Protein AF-A0A0S8E1Q6-F1 (afdb_monomer_lite)

Foldseek 3Di:
DDPPVPADPPDDPVVVVCVVVVVVVVLVVLLVVLDQDDDDDPVVVLLLVQLVCVLVVHHSDDPNDHDVVDDCPSSVVSSVLCNVQPPSSSSVSSVVVSVVLVVQLVVQLVVLVVVCVPDHPVSSVCSNVVSVVVSVVVD

Sequence (139 aa):
MTDDDTPNPLYPPQVRRWLPAVALALAILYGLAVNGHWAIRPDSGVYMTLGRSLAEGRSMEFCGRQAWGYPPLVPFLIAGCRWLAGSHAMWLINAVMSLFGVGTALAALGMANRLAAGENERVRVRLAVGTFLVVGASA

Radius of gyration: 20.68 Å; chains: 1; bounding box: 48×25×66 Å

Secondary structure (DSSP, 8-state):
-----PPPPSS-HHHHTTHHHHHHHHHHHHHHH--S-----HHHHHHHHHHHHHHTT--SEETTEE-TTS-SHHHHHHHHHHHHHGGGHHHHHHHHHHHHHHHHHHHHHHHHHHHGGGS-HHHHHHHHHHHHHHHHH--

pLDDT: mean 78.41, std 15.35, range [35.5, 96.94]

Structure (mmCIF, N/CA/C/O backbone):
data_AF-A0A0S8E1Q6-F1
#
_entry.id   AF-A0A0S8E1Q6-F1
#
loop_
_atom_site.group_PDB
_atom_site.id
_atom_site.type_symbol
_atom_site.label_atom_id
_atom_site.label_alt_id
_atom_site.label_comp_id
_atom_site.label_asym_id
_atom_site.label_entity_id
_atom_site.label_seq_id
_atom_site.pdbx_PDB_ins_code
_atom_site.Cartn_x
_atom_site.Cartn_y
_atom_site.Cartn_z
_atom_site.occupancy
_atom_site.B_iso_or_equiv
_atom_site.auth_seq_id
_atom_site.auth_comp_id
_atom_site.auth_asym_id
_atom_site.auth_atom_id
_atom_site.pdbx_PDB_model_num
ATOM 1 N N . MET A 1 1 ? -33.449 11.941 40.971 1.00 48.66 1 MET A N 1
ATOM 2 C CA . MET A 1 1 ? -33.448 11.628 39.531 1.00 48.66 1 MET A CA 1
ATOM 3 C C . MET A 1 1 ? -32.108 12.113 39.014 1.00 48.66 1 MET A C 1
ATOM 5 O O . MET A 1 1 ? -31.956 13.290 38.736 1.00 48.66 1 MET A O 1
ATOM 9 N N . THR A 1 2 ? -31.086 11.273 39.152 1.00 50.75 2 THR A N 1
ATOM 10 C CA . THR A 1 2 ? -29.704 11.591 38.782 1.00 50.75 2 THR A CA 1
ATOM 11 C C . THR A 1 2 ? -29.449 10.912 37.452 1.00 50.75 2 THR A C 1
ATOM 13 O O . THR A 1 2 ? -29.173 9.713 37.423 1.00 50.75 2 THR A O 1
ATOM 16 N N . ASP A 1 3 ? -29.639 11.676 36.380 1.00 49.38 3 ASP A N 1
ATOM 17 C CA . ASP A 1 3 ? -29.246 11.316 35.021 1.00 49.38 3 ASP A CA 1
ATOM 18 C C . ASP A 1 3 ? -27.717 11.264 34.964 1.00 49.38 3 ASP A C 1
ATOM 20 O O . ASP A 1 3 ? -27.043 12.231 34.613 1.00 49.38 3 ASP A O 1
ATOM 24 N N . ASP A 1 4 ? -27.161 10.127 35.372 1.00 55.25 4 ASP A N 1
ATOM 25 C CA . ASP A 1 4 ? -25.802 9.732 35.014 1.00 55.25 4 ASP A CA 1
ATOM 26 C C . ASP A 1 4 ? -25.858 9.092 33.622 1.00 55.25 4 ASP A C 1
ATOM 28 O O . ASP A 1 4 ? -25.649 7.898 33.431 1.00 55.25 4 ASP A O 1
ATOM 32 N N . ASP A 1 5 ? -26.231 9.914 32.642 1.00 57.50 5 ASP A N 1
ATOM 33 C CA . ASP A 1 5 ? -26.307 9.577 31.217 1.00 57.50 5 ASP A CA 1
ATOM 34 C C . ASP A 1 5 ? -24.910 9.668 30.575 1.00 57.50 5 ASP A C 1
ATOM 36 O O . ASP A 1 5 ? -24.732 10.039 29.411 1.00 57.50 5 ASP A O 1
ATOM 40 N N . THR A 1 6 ? -23.864 9.375 31.357 1.00 59.66 6 THR A N 1
ATOM 41 C CA . THR A 1 6 ? -22.524 9.249 30.807 1.00 59.66 6 THR A CA 1
ATOM 42 C C . THR A 1 6 ? -22.507 7.976 29.960 1.00 59.66 6 THR A C 1
ATOM 44 O O . THR A 1 6 ? -22.760 6.889 30.483 1.00 59.66 6 THR A O 1
ATOM 47 N N . PRO A 1 7 ? -22.271 8.072 28.635 1.00 56.31 7 PRO A N 1
ATOM 48 C CA . PRO A 1 7 ? -22.287 6.900 27.776 1.00 56.31 7 PRO A CA 1
ATOM 49 C C . PRO A 1 7 ? -21.274 5.905 28.329 1.00 56.31 7 PRO A C 1
ATOM 51 O O . PRO A 1 7 ? -20.077 6.207 28.419 1.00 56.31 7 PRO A O 1
ATOM 54 N N . ASN A 1 8 ? -21.781 4.742 28.739 1.00 58.34 8 ASN A N 1
ATOM 55 C CA . ASN A 1 8 ? -20.961 3.672 29.272 1.00 58.34 8 ASN A CA 1
ATOM 56 C C . ASN A 1 8 ? -19.860 3.397 28.230 1.00 58.34 8 ASN A C 1
ATOM 58 O O . ASN A 1 8 ? -20.113 3.425 27.023 1.00 58.34 8 ASN A O 1
ATOM 62 N N . PRO A 1 9 ? -18.585 3.281 28.611 1.00 58.69 9 PRO A N 1
ATOM 63 C CA . PRO A 1 9 ? -17.568 2.956 27.630 1.00 58.69 9 PRO A CA 1
ATOM 64 C C . PRO A 1 9 ? -17.791 1.531 27.095 1.00 58.69 9 PRO A C 1
ATOM 66 O O . PRO A 1 9 ? -17.743 0.570 27.858 1.00 58.69 9 PRO A O 1
ATOM 69 N N . LEU A 1 10 ? -17.907 1.407 25.764 1.00 57.59 10 LEU A N 1
ATOM 70 C CA . LEU A 1 10 ? -18.062 0.159 24.975 1.00 57.59 10 LEU A CA 1
ATOM 71 C C . LEU A 1 10 ? -17.157 -1.000 25.368 1.00 57.59 10 LEU A C 1
ATOM 73 O O . LEU A 1 10 ? -17.438 -2.160 25.071 1.00 57.59 10 LEU A O 1
ATOM 77 N N . TYR A 1 11 ? -16.034 -0.668 25.984 1.00 59.03 11 TYR A N 1
ATOM 78 C CA . TYR A 1 11 ? -15.081 -1.619 26.491 1.00 59.03 11 TYR A CA 1
ATOM 79 C C . TYR A 1 11 ? -14.843 -1.323 27.965 1.00 59.03 11 TYR A C 1
ATOM 81 O O . TYR A 1 11 ?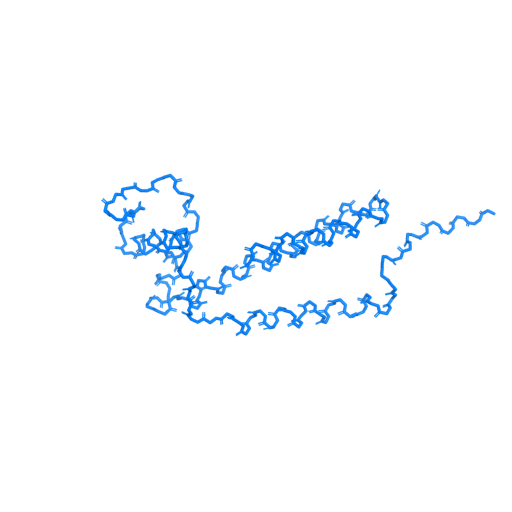 -14.617 -0.156 28.316 1.00 59.03 11 TYR A O 1
ATOM 89 N N . PRO A 1 12 ? -14.771 -2.367 28.812 1.00 70.69 12 PRO A N 1
ATOM 90 C CA . PRO A 1 12 ? -14.265 -2.213 30.161 1.00 70.69 12 PRO A CA 1
ATOM 91 C C . PRO A 1 12 ? -12.936 -1.445 30.112 1.00 70.69 12 PRO A C 1
ATOM 93 O O . PRO A 1 12 ? -12.136 -1.670 29.191 1.00 70.69 12 PRO A O 1
ATOM 96 N N . PRO A 1 13 ? -12.634 -0.572 31.087 1.00 69.44 13 PRO A N 1
ATOM 97 C CA . PRO A 1 13 ? -11.399 0.223 31.095 1.00 69.44 13 PRO A CA 1
ATOM 98 C C . PRO A 1 13 ? -10.137 -0.645 30.939 1.00 69.44 13 PRO A C 1
ATOM 100 O O . PRO A 1 13 ? -9.135 -0.222 30.360 1.00 69.44 13 PRO A O 1
ATOM 103 N N . GLN A 1 14 ? -10.226 -1.903 31.378 1.00 74.94 14 GLN A N 1
ATOM 104 C CA . GLN A 1 14 ? -9.206 -2.937 31.243 1.00 74.94 14 GLN A CA 1
ATOM 105 C C . GLN A 1 14 ? -8.901 -3.337 29.793 1.00 74.94 14 GLN A C 1
ATOM 107 O O . GLN A 1 14 ? -7.759 -3.677 29.515 1.00 74.94 14 GLN A O 1
ATOM 112 N N . VAL A 1 15 ? -9.875 -3.304 28.880 1.00 71.50 15 VAL A N 1
ATOM 113 C CA . VAL A 1 15 ? -9.697 -3.633 27.453 1.00 71.50 15 VAL A CA 1
ATOM 114 C C . VAL A 1 15 ? -9.249 -2.394 26.677 1.00 71.50 15 VAL A C 1
ATOM 116 O O . VAL A 1 15 ? -8.361 -2.474 25.828 1.00 71.50 15 VAL A O 1
ATOM 119 N N . ARG A 1 16 ? -9.779 -1.214 27.031 1.00 70.44 16 ARG A N 1
ATOM 120 C CA . ARG A 1 16 ? -9.433 0.063 26.385 1.00 70.44 16 ARG A CA 1
ATOM 121 C C . ARG A 1 16 ? -7.940 0.392 26.465 1.00 70.44 16 ARG A C 1
ATOM 123 O O . ARG A 1 16 ? -7.386 0.916 25.504 1.00 70.44 16 ARG A O 1
ATOM 130 N N . ARG A 1 17 ? -7.276 0.051 27.577 1.00 78.75 17 ARG A N 1
ATOM 131 C CA . ARG A 1 17 ? -5.820 0.248 27.728 1.00 78.75 17 ARG A CA 1
ATOM 132 C C . ARG A 1 17 ? -4.980 -0.620 26.783 1.00 78.75 17 ARG A C 1
ATOM 134 O O . ARG A 1 17 ? -3.867 -0.233 26.453 1.00 78.75 17 ARG A O 1
ATOM 141 N N . TRP A 1 18 ? -5.496 -1.775 26.353 1.00 78.25 18 TRP A N 1
ATOM 142 C CA . TRP A 1 18 ? -4.750 -2.729 25.525 1.00 78.25 18 TRP A CA 1
ATOM 143 C C . TRP A 1 18 ? -4.958 -2.524 24.028 1.00 78.25 18 TRP A C 1
ATOM 145 O O . TRP A 1 18 ? -4.096 -2.910 23.248 1.00 78.25 18 TRP A O 1
ATOM 155 N N . LEU A 1 19 ? -6.054 -1.881 23.619 1.00 75.75 19 LEU A N 1
ATOM 156 C CA . LEU A 1 19 ? -6.347 -1.558 22.218 1.00 75.75 19 LEU A CA 1
ATOM 157 C C . LEU A 1 19 ? -5.159 -0.962 21.434 1.00 75.75 19 LEU A C 1
ATOM 159 O O . LEU A 1 19 ? -4.846 -1.510 20.377 1.00 75.75 19 LEU A O 1
ATOM 163 N N . PRO A 1 20 ? -4.451 0.084 21.912 1.00 75.94 20 PRO A N 1
ATOM 164 C CA . PRO A 1 20 ? -3.301 0.617 21.179 1.00 75.94 20 PRO A CA 1
ATOM 165 C C . PRO A 1 20 ? -2.142 -0.384 21.096 1.00 75.94 20 PRO A C 1
ATOM 167 O O . PRO A 1 20 ? -1.483 -0.461 20.065 1.00 75.94 20 PRO A O 1
ATOM 170 N N . ALA A 1 21 ? -1.917 -1.186 22.141 1.00 76.25 21 ALA A N 1
ATOM 171 C CA . ALA A 1 21 ? -0.865 -2.199 22.151 1.00 76.25 21 ALA A CA 1
ATOM 172 C C . ALA A 1 21 ? -1.165 -3.346 21.173 1.00 76.25 21 ALA A C 1
ATOM 174 O O . ALA A 1 21 ? -0.280 -3.766 20.435 1.00 76.25 21 ALA A O 1
ATOM 175 N N . VAL A 1 22 ? -2.417 -3.813 21.117 1.00 79.56 22 VAL A N 1
ATOM 176 C CA . VAL A 1 22 ? -2.862 -4.834 20.155 1.00 79.56 22 VAL A CA 1
ATOM 177 C C . VAL A 1 22 ? -2.778 -4.297 18.728 1.00 79.56 22 VAL A C 1
ATOM 179 O O . VAL A 1 22 ? -2.251 -4.979 17.854 1.00 79.56 22 VAL A O 1
ATOM 182 N N . ALA A 1 23 ? -3.233 -3.065 18.486 1.00 76.19 23 ALA A N 1
ATOM 183 C CA . ALA A 1 23 ? -3.132 -2.433 17.173 1.00 76.19 23 ALA A CA 1
ATOM 184 C C . ALA A 1 23 ? -1.669 -2.276 16.725 1.00 76.19 23 ALA A C 1
ATOM 186 O O . ALA A 1 23 ? -1.341 -2.592 15.584 1.00 76.19 23 ALA A O 1
ATOM 187 N N . LEU A 1 24 ? -0.781 -1.851 17.630 1.00 77.38 24 LEU A N 1
ATOM 188 C CA . LEU A 1 24 ? 0.651 -1.749 17.360 1.00 77.38 24 LEU A CA 1
ATOM 189 C C . LEU A 1 24 ? 1.273 -3.123 17.074 1.00 77.38 24 LEU A C 1
ATOM 191 O O . LEU A 1 24 ? 2.029 -3.255 16.117 1.00 77.38 24 LEU A O 1
ATOM 195 N N . ALA A 1 25 ? 0.930 -4.151 17.854 1.00 79.00 25 ALA A N 1
ATOM 196 C CA . ALA A 1 25 ? 1.410 -5.512 17.628 1.00 79.00 25 ALA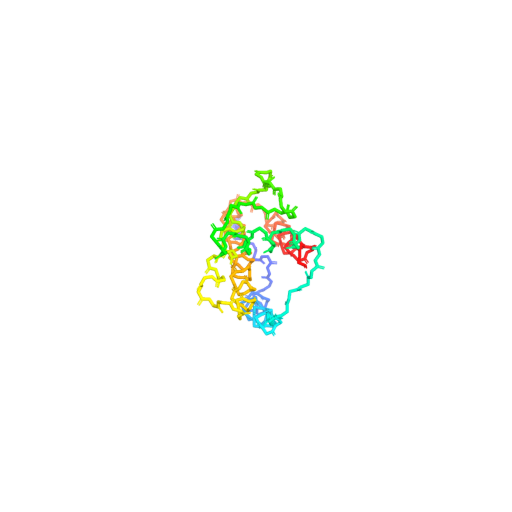 A CA 1
ATOM 197 C C . ALA A 1 25 ? 0.967 -6.051 16.259 1.00 79.00 25 ALA A C 1
ATOM 199 O O . ALA A 1 25 ? 1.787 -6.601 15.528 1.00 79.00 25 ALA A O 1
ATOM 200 N N . LEU A 1 26 ? -0.296 -5.840 15.876 1.00 80.19 26 LEU A N 1
ATOM 201 C CA . LEU A 1 26 ? -0.804 -6.212 14.553 1.00 80.19 26 LEU A CA 1
ATOM 202 C C . LEU A 1 26 ? -0.107 -5.434 13.433 1.00 80.19 26 LEU A C 1
ATOM 204 O O . LEU A 1 26 ? 0.254 -6.032 12.425 1.00 80.19 26 LEU A O 1
ATOM 208 N N . ALA A 1 27 ? 0.137 -4.133 13.613 1.00 75.50 27 ALA A N 1
ATOM 209 C CA . ALA A 1 27 ? 0.863 -3.321 12.638 1.00 75.50 27 ALA A CA 1
ATOM 210 C C . ALA A 1 27 ? 2.312 -3.801 12.452 1.00 75.50 27 ALA A C 1
ATOM 212 O O . ALA A 1 27 ? 2.787 -3.881 11.321 1.00 75.50 27 ALA A O 1
ATOM 213 N N . ILE A 1 28 ? 2.998 -4.171 13.539 1.00 77.00 28 ILE A N 1
ATOM 214 C CA . ILE A 1 28 ? 4.352 -4.740 13.489 1.00 77.00 28 ILE A CA 1
ATOM 215 C C . ILE A 1 28 ? 4.336 -6.104 12.797 1.00 77.00 28 ILE A C 1
ATOM 217 O O . ILE A 1 28 ? 5.127 -6.324 11.886 1.00 77.00 28 ILE A O 1
ATOM 221 N N . LEU A 1 29 ? 3.432 -7.009 13.188 1.00 80.81 29 LEU A N 1
ATOM 222 C CA . LEU A 1 29 ? 3.306 -8.330 12.562 1.00 80.81 29 LEU A CA 1
ATOM 223 C C . LEU A 1 29 ? 3.010 -8.215 11.064 1.00 80.81 29 LEU A C 1
ATOM 225 O O . LEU A 1 29 ? 3.621 -8.916 10.261 1.00 80.81 29 LEU A O 1
ATOM 229 N N . TYR A 1 30 ? 2.125 -7.296 10.683 1.00 78.44 30 TYR A N 1
ATOM 230 C CA . TYR A 1 30 ? 1.816 -7.013 9.288 1.00 78.44 30 TYR A CA 1
ATOM 231 C C . TYR A 1 30 ? 3.027 -6.432 8.544 1.00 78.44 30 TYR A C 1
ATOM 233 O O . TYR A 1 30 ? 3.356 -6.892 7.455 1.00 78.44 30 TYR A O 1
ATOM 241 N N . GLY A 1 31 ? 3.756 -5.491 9.152 1.00 76.50 31 GLY A N 1
ATOM 242 C CA . GLY A 1 31 ? 4.995 -4.943 8.592 1.00 76.50 31 GLY A CA 1
ATOM 243 C C . GLY A 1 31 ? 6.099 -5.990 8.411 1.00 76.50 31 GLY A C 1
ATOM 244 O O . GLY A 1 31 ? 6.809 -5.953 7.414 1.00 76.50 31 GLY A O 1
ATOM 245 N N . LEU A 1 32 ? 6.211 -6.961 9.321 1.00 78.44 32 LEU A N 1
ATOM 246 C CA . LEU A 1 32 ? 7.132 -8.097 9.186 1.00 78.44 32 LEU A CA 1
ATOM 247 C C . LEU A 1 32 ? 6.696 -9.084 8.093 1.00 78.44 32 LEU A C 1
ATOM 249 O O . LEU A 1 32 ? 7.540 -9.757 7.505 1.00 78.44 32 LEU A O 1
ATOM 253 N N . ALA A 1 33 ? 5.395 -9.174 7.811 1.00 77.56 33 ALA A N 1
ATOM 254 C CA . ALA A 1 33 ? 4.867 -9.988 6.721 1.00 77.56 33 ALA A CA 1
ATOM 255 C C . ALA A 1 33 ? 5.097 -9.350 5.338 1.00 77.56 33 ALA A C 1
ATOM 257 O O . ALA A 1 33 ? 5.110 -10.070 4.334 1.00 77.56 33 ALA A O 1
ATOM 258 N N . VAL A 1 34 ? 5.321 -8.029 5.272 1.00 75.62 34 VAL A N 1
ATOM 259 C CA . VAL A 1 34 ? 5.706 -7.330 4.040 1.00 75.62 34 VAL A CA 1
ATOM 260 C C . VAL A 1 34 ? 7.078 -7.822 3.592 1.00 75.62 34 VAL A C 1
ATOM 262 O O . VAL A 1 34 ? 8.112 -7.490 4.163 1.00 75.62 34 VAL A O 1
ATOM 265 N N . ASN A 1 35 ? 7.083 -8.617 2.530 1.00 79.00 35 ASN A N 1
ATOM 266 C CA . ASN A 1 35 ? 8.295 -9.167 1.940 1.00 79.00 35 ASN A CA 1
ATOM 267 C C . ASN A 1 35 ? 8.448 -8.714 0.479 1.00 79.00 35 ASN A C 1
ATOM 269 O O . ASN A 1 35 ? 7.626 -7.971 -0.052 1.00 79.00 35 ASN A O 1
ATOM 273 N N . GLY A 1 36 ? 9.536 -9.117 -0.176 1.00 76.31 36 GLY A N 1
ATOM 274 C CA . GLY A 1 36 ? 9.811 -8.760 -1.572 1.00 76.31 36 GLY A CA 1
ATOM 275 C C . GLY A 1 36 ? 8.982 -9.532 -2.603 1.00 76.31 36 GLY A C 1
ATOM 276 O O . GLY A 1 36 ? 9.202 -9.353 -3.800 1.00 76.31 36 GLY A O 1
ATOM 277 N N . HIS A 1 37 ? 8.071 -10.407 -2.175 1.00 79.31 37 HIS A N 1
ATOM 278 C CA . HIS A 1 37 ? 7.245 -11.211 -3.063 1.00 79.31 37 HIS A CA 1
ATOM 279 C C . HIS A 1 37 ? 5.842 -10.619 -3.171 1.00 79.31 37 HIS A C 1
ATOM 281 O O . HIS A 1 37 ? 5.250 -10.144 -2.203 1.00 79.31 37 HIS A O 1
ATOM 287 N N . TRP A 1 38 ? 5.303 -10.664 -4.384 1.00 77.75 38 TRP A N 1
ATOM 288 C CA . TRP A 1 38 ? 3.932 -10.278 -4.667 1.00 77.75 38 TRP A CA 1
ATOM 289 C C . TRP A 1 38 ? 3.165 -11.512 -5.127 1.00 77.75 38 TRP A C 1
ATOM 291 O O . TRP A 1 38 ? 3.574 -12.177 -6.081 1.00 77.75 38 TRP A O 1
ATOM 301 N N . ALA A 1 39 ? 2.050 -11.823 -4.467 1.00 80.38 39 ALA A N 1
ATOM 302 C CA . ALA A 1 39 ? 1.179 -12.906 -4.899 1.00 80.38 39 ALA A CA 1
ATOM 303 C C . ALA A 1 39 ? 0.489 -12.508 -6.212 1.00 80.38 39 ALA A C 1
ATOM 305 O O . ALA A 1 39 ? -0.390 -11.638 -6.246 1.00 80.38 39 ALA A O 1
ATOM 306 N N . ILE A 1 40 ? 0.909 -13.127 -7.316 1.00 77.88 40 ILE A N 1
ATOM 307 C CA . ILE A 1 40 ? 0.324 -12.868 -8.630 1.00 77.88 40 ILE A CA 1
ATOM 308 C C . ILE A 1 40 ? -1.067 -13.502 -8.662 1.00 77.88 40 ILE A C 1
ATOM 310 O O . ILE A 1 40 ? -1.221 -14.720 -8.694 1.00 77.88 40 ILE A O 1
ATOM 314 N N . ARG A 1 41 ? -2.085 -12.646 -8.650 1.00 87.00 41 ARG A N 1
ATOM 315 C CA . ARG A 1 41 ? -3.481 -12.970 -8.943 1.00 87.00 41 ARG A CA 1
ATOM 316 C C . ARG A 1 41 ? -3.835 -12.355 -10.300 1.00 87.00 41 ARG A C 1
ATOM 318 O O . ARG A 1 41 ? -3.153 -11.412 -10.702 1.00 87.00 41 ARG A O 1
ATOM 325 N N . PRO A 1 42 ? -4.873 -12.841 -11.004 1.00 86.56 42 PRO A N 1
ATOM 326 C CA . PRO A 1 42 ? -5.245 -12.314 -12.319 1.00 86.56 42 PRO A CA 1
ATOM 327 C C . PRO A 1 42 ? -5.347 -10.782 -12.337 1.00 86.56 42 PRO A C 1
ATOM 329 O O . PRO A 1 42 ? -4.686 -10.133 -13.145 1.00 86.56 42 PRO A O 1
ATOM 332 N N . ASP A 1 43 ? -6.050 -10.202 -11.363 1.00 85.88 43 ASP A N 1
ATOM 333 C CA . ASP A 1 43 ? -6.231 -8.749 -11.277 1.00 85.88 43 ASP A CA 1
ATOM 334 C C . ASP A 1 43 ? -4.932 -8.016 -10.932 1.00 85.88 43 ASP A C 1
ATOM 336 O O . ASP A 1 43 ? -4.588 -7.006 -11.546 1.00 85.88 43 ASP A O 1
ATOM 340 N N . SER A 1 44 ? -4.162 -8.538 -9.973 1.00 88.81 44 SER A N 1
ATOM 341 C CA . SER A 1 44 ? -2.919 -7.890 -9.551 1.00 88.81 44 SER A CA 1
ATOM 342 C C . SER A 1 44 ? -1.840 -7.953 -10.637 1.00 88.81 44 SER A C 1
ATOM 344 O O . SER A 1 44 ? -1.072 -7.004 -10.799 1.00 88.81 44 SER A O 1
ATOM 346 N N . GLY A 1 45 ? -1.836 -9.016 -11.445 1.00 90.88 45 GLY A N 1
ATOM 347 C CA . GLY A 1 45 ? -0.979 -9.160 -12.617 1.00 90.88 45 GLY A CA 1
ATOM 348 C C . GLY A 1 45 ? -1.243 -8.089 -13.677 1.00 90.88 45 GLY A C 1
ATOM 349 O O . GLY A 1 45 ? -0.288 -7.561 -14.255 1.00 90.88 45 GLY A O 1
ATOM 350 N N . VAL A 1 46 ? -2.508 -7.706 -13.884 1.00 93.94 46 VAL A N 1
ATOM 351 C CA . VAL A 1 46 ? -2.867 -6.615 -14.803 1.00 93.94 46 VAL A CA 1
ATOM 352 C C . VAL A 1 46 ? -2.276 -5.294 -14.321 1.00 93.94 46 VAL A C 1
ATOM 354 O O . VAL A 1 46 ? -1.492 -4.680 -15.044 1.00 93.94 46 VAL A O 1
ATOM 357 N N . TYR A 1 47 ? -2.563 -4.886 -13.082 1.00 94.00 47 TYR A N 1
ATOM 358 C CA . TYR A 1 47 ? -2.059 -3.621 -12.534 1.00 94.00 47 TYR A CA 1
ATOM 359 C C . TYR A 1 47 ? -0.528 -3.553 -12.493 1.00 94.00 47 TYR A C 1
ATOM 361 O O . TYR A 1 47 ? 0.053 -2.520 -12.831 1.00 94.00 47 TYR A O 1
ATOM 369 N N . MET A 1 48 ? 0.134 -4.660 -12.149 1.00 93.12 48 MET A N 1
ATOM 370 C CA . MET A 1 48 ? 1.595 -4.753 -12.173 1.00 93.12 48 MET A CA 1
ATOM 371 C C . MET A 1 48 ? 2.169 -4.583 -13.577 1.00 93.12 48 MET A C 1
ATOM 373 O O . MET A 1 48 ? 3.173 -3.893 -13.757 1.00 93.12 48 MET A O 1
ATOM 377 N N . THR A 1 49 ? 1.525 -5.178 -14.579 1.00 94.31 49 THR A N 1
ATOM 378 C CA . THR A 1 49 ? 1.953 -5.063 -15.977 1.00 94.31 49 THR A CA 1
ATOM 379 C C . THR A 1 49 ? 1.741 -3.646 -16.502 1.00 94.31 49 THR A C 1
ATOM 381 O O . THR A 1 49 ? 2.645 -3.096 -17.127 1.00 94.31 49 THR A O 1
ATOM 384 N N . LEU A 1 50 ? 0.606 -3.016 -16.182 1.00 95.88 50 LEU A N 1
ATOM 385 C CA . LEU A 1 50 ? 0.329 -1.625 -16.552 1.00 95.88 50 LEU A CA 1
ATOM 386 C C . LEU A 1 50 ? 1.332 -0.659 -15.919 1.00 95.88 50 LEU A C 1
ATOM 388 O O . LEU A 1 50 ? 1.920 0.164 -16.617 1.00 95.88 50 LEU A O 1
ATOM 392 N N . GLY A 1 51 ? 1.585 -0.792 -14.615 1.00 95.19 51 GLY A N 1
ATOM 393 C CA . GLY A 1 51 ? 2.574 0.034 -13.925 1.00 95.19 51 GLY A CA 1
ATOM 394 C C . GLY A 1 51 ? 3.995 -0.187 -14.442 1.00 95.19 51 GLY A C 1
ATOM 395 O O . GLY A 1 51 ? 4.767 0.760 -14.571 1.00 95.19 51 GLY A O 1
ATOM 396 N N . ARG A 1 52 ? 4.343 -1.424 -14.819 1.00 94.50 52 ARG A N 1
ATOM 397 C CA . ARG A 1 52 ? 5.606 -1.721 -15.505 1.00 94.50 52 ARG A CA 1
ATOM 398 C C . ARG A 1 52 ? 5.683 -1.053 -16.878 1.00 94.50 52 ARG A C 1
ATOM 400 O O . ARG A 1 52 ? 6.722 -0.488 -17.193 1.00 94.50 52 ARG A O 1
ATOM 407 N N . SER A 1 53 ? 4.614 -1.105 -17.673 1.00 95.38 53 SER A N 1
ATOM 408 C CA . SER A 1 53 ? 4.561 -0.455 -18.988 1.00 95.38 53 SER A CA 1
ATOM 409 C C . SER A 1 53 ? 4.805 1.050 -18.873 1.00 95.38 53 SER A C 1
ATOM 411 O O . SER A 1 53 ? 5.673 1.586 -19.558 1.00 95.38 53 SER A O 1
ATOM 413 N N . LEU A 1 54 ? 4.126 1.697 -17.922 1.00 96.06 54 LEU A N 1
ATOM 414 C CA . LEU A 1 54 ? 4.316 3.114 -17.609 1.00 96.06 54 LEU A CA 1
ATOM 415 C C . LEU A 1 54 ? 5.749 3.426 -17.147 1.00 96.06 54 LEU A C 1
ATOM 417 O O . LEU A 1 54 ? 6.338 4.403 -17.600 1.00 96.06 54 LEU A O 1
ATOM 421 N N . ALA A 1 55 ? 6.339 2.590 -16.286 1.00 95.88 55 ALA A N 1
ATOM 422 C CA . ALA A 1 55 ? 7.723 2.765 -15.830 1.00 95.88 55 ALA A CA 1
ATOM 423 C C . ALA A 1 55 ? 8.755 2.643 -16.965 1.00 95.88 55 ALA A C 1
ATOM 425 O O . ALA A 1 55 ? 9.817 3.253 -16.900 1.00 95.88 55 ALA A O 1
ATOM 426 N N . GLU A 1 56 ? 8.450 1.854 -17.997 1.00 94.56 56 GLU A N 1
ATOM 427 C CA . GLU A 1 56 ? 9.283 1.680 -19.192 1.00 94.56 56 GLU A CA 1
ATOM 428 C C . GLU A 1 56 ? 9.061 2.797 -20.234 1.00 94.56 56 GLU A C 1
ATOM 430 O O . GLU A 1 56 ? 9.592 2.722 -21.340 1.00 94.56 56 GLU A O 1
ATOM 435 N N . GLY A 1 57 ? 8.285 3.837 -19.900 1.00 94.56 57 GLY A N 1
ATOM 436 C CA . GLY A 1 57 ? 8.004 4.976 -20.779 1.00 94.56 57 GLY A CA 1
ATOM 437 C C . GLY A 1 57 ? 6.960 4.693 -21.861 1.00 94.56 57 GLY A C 1
ATOM 438 O O . GLY A 1 57 ? 6.760 5.519 -22.750 1.00 94.56 57 GLY A O 1
ATOM 439 N N . ARG A 1 58 ? 6.287 3.538 -21.803 1.00 94.62 58 ARG A N 1
ATOM 440 C CA . ARG A 1 58 ? 5.139 3.230 -22.662 1.00 94.62 58 ARG A CA 1
ATOM 441 C C . ARG A 1 58 ? 3.850 3.762 -22.041 1.00 94.62 58 ARG A C 1
ATOM 443 O O . ARG A 1 58 ? 3.813 4.216 -20.900 1.00 94.62 58 ARG A O 1
ATOM 450 N N . SER A 1 59 ? 2.766 3.689 -22.801 1.00 93.50 59 SER A N 1
ATOM 451 C CA . SER A 1 59 ? 1.431 4.021 -22.304 1.00 93.50 59 SER A CA 1
ATOM 452 C C . SER A 1 59 ? 0.849 2.889 -21.431 1.00 93.50 59 SER A C 1
ATOM 454 O O . SER A 1 59 ? 1.537 1.899 -21.144 1.00 93.50 59 SER A O 1
ATOM 456 N N . MET A 1 60 ? -0.405 3.027 -20.974 1.00 93.62 60 MET A N 1
ATOM 457 C CA . MET A 1 60 ? -1.117 1.981 -20.221 1.00 93.62 60 MET A CA 1
ATOM 458 C C . MET A 1 60 ? -1.439 0.784 -21.126 1.00 93.62 60 MET A C 1
ATOM 460 O O . MET A 1 60 ? -2.572 0.596 -21.563 1.00 93.62 60 MET A O 1
ATOM 464 N N . GLU A 1 61 ? -0.422 -0.024 -21.411 1.00 94.81 61 GLU A N 1
ATOM 465 C CA . GLU A 1 61 ? -0.499 -1.182 -22.293 1.00 94.81 61 GLU A CA 1
ATOM 466 C C . GLU A 1 61 ? -0.457 -2.492 -21.510 1.00 94.81 61 GLU A C 1
ATOM 468 O O . GLU A 1 61 ? 0.413 -2.723 -20.667 1.00 94.81 61 GLU A O 1
ATOM 473 N N . PHE A 1 62 ? -1.382 -3.385 -21.848 1.00 93.56 62 PHE A N 1
ATOM 474 C CA . PHE A 1 62 ? -1.430 -4.758 -21.373 1.00 93.56 62 PHE A CA 1
ATOM 475 C C . PHE A 1 62 ? -1.431 -5.695 -22.581 1.00 93.56 62 PHE A C 1
ATOM 477 O O . PHE A 1 62 ? -2.275 -5.569 -23.468 1.00 93.56 62 PHE A O 1
ATOM 484 N N . CYS A 1 63 ? -0.459 -6.611 -22.652 1.00 91.19 63 CYS A N 1
ATOM 485 C CA . CYS A 1 63 ? -0.299 -7.543 -23.778 1.00 91.19 63 CYS A CA 1
ATOM 486 C C . CYS A 1 63 ? -0.301 -6.854 -25.164 1.00 91.19 63 CYS A C 1
ATOM 488 O O . CYS A 1 63 ? -0.916 -7.344 -26.109 1.00 91.19 63 CYS A O 1
ATOM 490 N N . GLY A 1 64 ? 0.359 -5.695 -25.279 1.00 90.81 64 GLY A N 1
ATOM 491 C CA . GLY A 1 64 ? 0.463 -4.934 -26.532 1.00 90.81 64 GLY A CA 1
ATOM 492 C C . GLY A 1 64 ? -0.812 -4.189 -26.945 1.00 90.81 64 GLY A C 1
ATOM 493 O O . GLY A 1 64 ? -0.877 -3.661 -28.052 1.00 90.81 64 GLY A O 1
ATOM 494 N N . ARG A 1 65 ? -1.835 -4.142 -26.084 1.00 93.25 65 ARG A N 1
ATOM 495 C CA . ARG A 1 65 ? -3.067 -3.379 -26.309 1.00 93.25 65 ARG A CA 1
ATOM 496 C C . ARG A 1 65 ? -3.231 -2.290 -25.263 1.00 93.25 65 ARG A C 1
ATOM 498 O O . ARG A 1 65 ? -2.889 -2.479 -24.100 1.00 93.25 65 ARG A O 1
ATOM 505 N N . GLN A 1 66 ? -3.815 -1.174 -25.682 1.00 94.25 66 GLN A N 1
ATOM 506 C CA . GLN A 1 66 ? -4.209 -0.087 -24.793 1.00 94.25 66 GLN A CA 1
ATOM 507 C C . GLN A 1 66 ? -5.272 -0.555 -23.792 1.00 94.25 66 GLN A C 1
ATOM 509 O O . GLN A 1 66 ? -6.271 -1.162 -24.178 1.00 94.25 66 GLN A O 1
ATOM 514 N N . ALA A 1 67 ? -5.072 -0.237 -22.519 1.00 92.12 67 ALA A N 1
ATOM 515 C CA . ALA A 1 67 ? -5.884 -0.702 -21.403 1.00 92.12 67 ALA A CA 1
ATOM 516 C C . ALA A 1 67 ? -6.473 0.477 -20.605 1.00 92.12 67 ALA A C 1
ATOM 518 O O . ALA A 1 67 ? -6.417 0.517 -19.378 1.00 92.12 67 ALA A O 1
ATOM 519 N N . TRP A 1 68 ? -7.075 1.442 -21.305 1.00 89.00 68 TRP A N 1
ATOM 520 C CA . TRP A 1 68 ? -7.684 2.643 -20.706 1.00 89.00 68 TRP A CA 1
ATOM 521 C C . TRP A 1 68 ? -8.893 2.368 -19.799 1.00 89.00 68 TRP A C 1
ATOM 523 O O . TRP A 1 68 ? -9.340 3.266 -19.094 1.00 89.00 68 TRP A O 1
ATOM 533 N N . GLY A 1 69 ? -9.428 1.142 -19.803 1.00 91.38 69 GLY A N 1
ATOM 534 C CA . GLY A 1 69 ? -10.537 0.740 -18.933 1.00 91.38 69 GLY A CA 1
ATOM 535 C C . GLY A 1 69 ? -10.155 0.561 -17.459 1.00 91.38 69 GLY A C 1
ATOM 536 O O . GLY A 1 69 ? -11.042 0.396 -16.626 1.00 91.38 69 GLY A O 1
ATOM 537 N N . TYR A 1 70 ? -8.861 0.590 -17.125 1.00 91.62 70 TYR A N 1
ATOM 538 C CA . TYR A 1 70 ? -8.387 0.440 -15.751 1.00 91.62 70 TYR A CA 1
ATOM 539 C C . TYR A 1 70 ? -8.132 1.802 -15.092 1.00 91.62 70 TYR A C 1
ATOM 541 O O . TYR A 1 70 ? -7.554 2.692 -15.722 1.00 91.62 70 TYR A O 1
ATOM 549 N N . PRO A 1 71 ? -8.499 1.974 -13.808 1.00 92.81 71 PRO A N 1
ATOM 550 C CA . PRO A 1 71 ? -8.167 3.175 -13.055 1.00 92.81 71 PRO A CA 1
ATOM 551 C C . PRO A 1 71 ? -6.649 3.425 -13.037 1.00 92.81 71 PRO A C 1
ATOM 553 O O . PRO A 1 71 ? -5.885 2.527 -12.672 1.00 92.81 71 PRO A O 1
ATOM 556 N N . PRO A 1 72 ? -6.187 4.643 -13.371 1.00 93.31 72 PRO A N 1
ATOM 557 C CA . PRO A 1 72 ? -4.767 4.899 -13.605 1.00 93.31 72 PRO A CA 1
ATOM 558 C C . PRO A 1 72 ? -3.944 5.078 -12.322 1.00 93.31 72 PRO A C 1
ATOM 560 O O . PRO A 1 72 ? -2.719 4.989 -12.362 1.00 93.31 72 PRO A O 1
ATOM 563 N N . LEU A 1 73 ? -4.589 5.310 -11.174 1.00 94.50 73 LEU A N 1
ATOM 564 C CA . LEU A 1 73 ? -3.904 5.656 -9.926 1.00 94.50 73 LEU A CA 1
ATOM 565 C C . LEU A 1 73 ? -2.922 4.567 -9.467 1.00 94.50 73 LEU A C 1
ATOM 567 O O . LEU A 1 73 ? -1.764 4.859 -9.177 1.00 94.50 73 LEU A O 1
ATOM 571 N N . VAL A 1 74 ? -3.369 3.308 -9.432 1.00 93.12 74 VAL A N 1
ATOM 572 C CA . VAL A 1 74 ? -2.534 2.174 -9.010 1.00 93.12 74 VAL A CA 1
ATOM 573 C C . VAL A 1 74 ? -1.381 1.920 -9.995 1.00 93.12 74 VAL A C 1
ATOM 575 O O . VAL A 1 74 ? -0.240 1.836 -9.535 1.00 93.12 74 VAL A O 1
ATOM 578 N N . PRO A 1 75 ? -1.604 1.856 -11.325 1.00 95.62 75 PRO A N 1
ATOM 579 C CA . PRO A 1 75 ? -0.521 1.771 -12.302 1.00 95.62 75 PRO A CA 1
ATOM 580 C C . PRO A 1 75 ? 0.520 2.888 -12.167 1.00 95.62 75 PRO A C 1
ATOM 582 O O . PRO A 1 75 ? 1.712 2.591 -12.172 1.00 95.62 75 PRO A O 1
ATOM 585 N N . PHE A 1 76 ? 0.105 4.149 -11.995 1.00 96.62 76 PHE A N 1
ATOM 586 C CA . PHE A 1 76 ? 1.043 5.262 -11.807 1.00 96.62 76 PHE A CA 1
ATOM 587 C C . PHE A 1 76 ? 1.860 5.128 -10.527 1.00 96.62 76 PHE A C 1
ATOM 589 O O . PHE A 1 76 ? 3.061 5.395 -10.532 1.00 96.62 76 PHE A O 1
ATOM 596 N N . LEU A 1 77 ? 1.235 4.675 -9.442 1.00 96.56 77 LEU A N 1
ATOM 597 C CA . LEU A 1 77 ? 1.933 4.445 -8.188 1.00 96.56 77 LEU A CA 1
ATOM 598 C C . LEU A 1 77 ? 2.992 3.347 -8.331 1.00 96.56 77 LEU A C 1
ATOM 600 O O . LEU A 1 77 ? 4.144 3.544 -7.950 1.00 96.56 77 LEU A O 1
ATOM 604 N N . ILE A 1 78 ? 2.622 2.220 -8.946 1.00 95.69 78 ILE A N 1
ATOM 605 C CA . ILE A 1 78 ? 3.553 1.128 -9.251 1.00 95.69 78 ILE A CA 1
ATOM 606 C C . ILE A 1 78 ? 4.692 1.645 -10.134 1.00 95.69 78 ILE A C 1
ATOM 608 O O . ILE A 1 78 ? 5.855 1.341 -9.870 1.00 95.69 78 ILE A O 1
ATOM 612 N N . ALA A 1 79 ? 4.378 2.450 -11.151 1.00 96.81 79 ALA A N 1
ATOM 613 C CA . ALA A 1 79 ? 5.374 3.028 -12.041 1.00 96.81 79 ALA A CA 1
ATOM 614 C C . ALA A 1 79 ? 6.367 3.923 -11.289 1.00 96.81 79 ALA A C 1
ATOM 616 O O . ALA A 1 79 ? 7.574 3.766 -11.456 1.00 96.81 79 ALA A O 1
ATOM 617 N N . GLY A 1 80 ? 5.874 4.793 -10.403 1.00 96.94 80 GLY A N 1
ATOM 618 C CA . GLY A 1 80 ? 6.705 5.640 -9.547 1.00 96.94 80 GLY A CA 1
ATOM 619 C C . GLY A 1 80 ? 7.613 4.827 -8.623 1.00 96.94 80 GLY A C 1
ATOM 620 O O . GLY A 1 80 ? 8.813 5.088 -8.549 1.00 96.94 80 GLY A O 1
ATOM 621 N N . CYS A 1 81 ? 7.089 3.777 -7.983 1.00 96.12 81 CYS A N 1
ATOM 622 C CA . CYS A 1 81 ? 7.907 2.874 -7.170 1.00 96.12 81 CYS A CA 1
ATOM 623 C C . CYS A 1 81 ? 8.997 2.180 -8.000 1.00 96.12 81 CYS A C 1
ATOM 625 O O . CYS A 1 81 ? 10.131 2.046 -7.541 1.00 96.12 81 CYS A O 1
ATOM 627 N N . ARG A 1 82 ? 8.677 1.753 -9.228 1.00 95.31 82 ARG A N 1
ATOM 628 C CA . ARG A 1 82 ? 9.643 1.139 -10.153 1.00 95.31 82 ARG A CA 1
ATOM 629 C C . ARG A 1 82 ? 10.687 2.125 -10.654 1.00 95.31 82 ARG A C 1
ATOM 631 O O . ARG A 1 82 ? 11.836 1.734 -10.813 1.00 95.31 82 ARG A O 1
ATOM 638 N N . TRP A 1 83 ? 10.316 3.382 -10.854 1.00 95.94 83 TRP A N 1
ATOM 639 C CA . TRP A 1 83 ? 11.259 4.436 -11.208 1.00 95.94 83 TRP A CA 1
ATOM 640 C C . TRP A 1 83 ? 12.244 4.725 -10.063 1.00 95.94 83 TRP A C 1
ATOM 642 O O . TRP A 1 83 ? 13.437 4.865 -10.308 1.00 95.94 83 TRP A O 1
ATOM 652 N N . LEU A 1 84 ? 11.771 4.723 -8.809 1.00 95.94 84 LEU A N 1
ATOM 653 C CA . LEU A 1 84 ? 12.603 4.976 -7.624 1.00 95.94 84 LEU A CA 1
ATOM 654 C C . LEU A 1 84 ? 13.510 3.798 -7.235 1.00 95.94 84 LEU A C 1
ATOM 656 O O . LEU A 1 84 ? 14.661 4.005 -6.863 1.00 95.94 84 LEU A O 1
ATOM 660 N N . ALA A 1 85 ? 12.990 2.569 -7.272 1.00 93.50 85 ALA A N 1
ATOM 661 C CA . ALA A 1 85 ? 13.659 1.386 -6.717 1.00 93.50 85 ALA A CA 1
ATOM 662 C C . ALA A 1 85 ? 14.044 0.323 -7.768 1.00 93.50 85 ALA A C 1
ATOM 664 O O . ALA A 1 85 ? 14.591 -0.728 -7.421 1.00 93.50 85 ALA A O 1
ATOM 665 N N . GLY A 1 86 ? 13.764 0.567 -9.051 1.00 91.38 86 GLY A N 1
ATOM 666 C CA . GLY A 1 86 ? 14.170 -0.292 -10.163 1.00 91.38 86 GLY A CA 1
ATOM 667 C C . GLY A 1 86 ? 13.667 -1.735 -10.047 1.00 91.38 86 GLY A C 1
ATOM 668 O O . GLY A 1 86 ? 12.485 -2.000 -9.803 1.00 91.38 86 GLY A O 1
ATOM 669 N N . SER A 1 87 ? 14.583 -2.693 -10.221 1.00 84.62 87 SER A N 1
ATOM 670 C CA . SER A 1 87 ? 14.327 -4.137 -10.092 1.00 84.62 87 SER A CA 1
ATOM 671 C C . SER A 1 87 ? 13.894 -4.554 -8.684 1.00 84.62 87 SER A C 1
ATOM 673 O O . SER A 1 87 ? 13.204 -5.561 -8.536 1.00 84.62 87 SER A O 1
ATOM 675 N N . HIS A 1 88 ? 14.241 -3.771 -7.661 1.00 85.88 88 HIS A N 1
ATOM 676 C CA . HIS A 1 88 ? 13.913 -4.050 -6.265 1.00 85.88 88 HIS A CA 1
ATOM 677 C C . HIS A 1 88 ? 12.597 -3.406 -5.820 1.00 85.88 88 HIS A C 1
ATOM 679 O O . HIS A 1 88 ? 12.246 -3.493 -4.653 1.00 85.88 88 HIS A O 1
ATOM 685 N N . ALA A 1 89 ? 11.819 -2.799 -6.717 1.00 91.06 89 ALA A N 1
ATOM 686 C CA . ALA A 1 89 ? 10.632 -2.032 -6.344 1.00 91.06 89 ALA A CA 1
ATOM 687 C C . ALA A 1 89 ? 9.512 -2.809 -5.633 1.00 91.06 89 ALA A C 1
ATOM 689 O O . ALA A 1 89 ? 8.612 -2.178 -5.089 1.00 91.06 89 ALA A O 1
ATOM 690 N N . MET A 1 90 ? 9.544 -4.145 -5.598 1.00 90.38 90 MET A N 1
ATOM 691 C CA . MET A 1 90 ? 8.484 -4.946 -4.971 1.00 90.38 90 MET A CA 1
ATOM 692 C C . MET A 1 90 ? 8.293 -4.641 -3.484 1.00 90.38 90 MET A C 1
ATOM 694 O O . MET A 1 90 ? 7.156 -4.481 -3.049 1.00 90.38 90 MET A O 1
ATOM 698 N N . TRP A 1 91 ? 9.379 -4.486 -2.717 1.00 87.56 91 TRP A N 1
ATOM 699 C CA . TRP A 1 91 ? 9.262 -4.128 -1.298 1.00 87.56 91 TRP A CA 1
ATOM 700 C C . TRP A 1 91 ? 8.620 -2.746 -1.127 1.00 87.56 91 TRP A C 1
ATOM 702 O O . TRP A 1 91 ? 7.791 -2.558 -0.241 1.00 87.56 91 TRP A O 1
ATOM 712 N N . LEU A 1 92 ? 8.955 -1.796 -2.006 1.00 90.81 92 LEU A N 1
ATOM 713 C CA . LEU A 1 92 ? 8.436 -0.432 -1.955 1.00 90.81 92 LEU A CA 1
ATOM 714 C C . LEU A 1 92 ? 6.956 -0.394 -2.343 1.00 90.81 92 LEU A C 1
ATOM 716 O O . LEU A 1 92 ? 6.168 0.261 -1.669 1.00 90.81 92 LEU A O 1
ATOM 720 N N . ILE A 1 93 ? 6.562 -1.136 -3.381 1.00 91.81 93 ILE A N 1
ATOM 721 C CA . ILE A 1 93 ? 5.154 -1.269 -3.772 1.00 91.81 93 ILE A CA 1
ATOM 722 C C . ILE A 1 93 ? 4.353 -1.879 -2.616 1.00 91.81 93 ILE A C 1
ATOM 724 O O . ILE A 1 93 ? 3.320 -1.330 -2.237 1.00 91.81 93 ILE A O 1
ATOM 728 N N . ASN A 1 94 ? 4.850 -2.959 -2.003 1.00 89.06 94 ASN A N 1
ATOM 729 C CA . ASN A 1 94 ? 4.201 -3.578 -0.847 1.00 89.06 94 ASN A CA 1
ATOM 730 C C . ASN A 1 94 ? 4.099 -2.622 0.346 1.00 89.06 94 ASN A C 1
ATOM 732 O O . ASN A 1 94 ? 3.044 -2.550 0.977 1.00 89.06 94 ASN A O 1
ATOM 736 N N . ALA A 1 95 ? 5.154 -1.858 0.637 1.00 87.31 95 ALA A N 1
ATOM 737 C CA . ALA A 1 95 ? 5.164 -0.881 1.721 1.00 87.31 95 ALA A CA 1
ATOM 738 C C . ALA A 1 95 ? 4.138 0.237 1.490 1.00 87.31 95 ALA A C 1
ATOM 740 O O . ALA A 1 95 ? 3.392 0.593 2.401 1.00 87.31 95 ALA A O 1
ATOM 741 N N . VAL A 1 96 ? 4.045 0.757 0.264 1.00 91.25 96 VAL A N 1
ATOM 742 C CA . VAL A 1 96 ? 3.077 1.804 -0.074 1.00 91.25 96 VAL A CA 1
ATOM 743 C C . VAL A 1 96 ? 1.643 1.274 -0.011 1.00 91.25 96 VAL A C 1
ATOM 745 O O . VAL A 1 96 ? 0.791 1.910 0.605 1.00 91.25 96 VAL A O 1
ATOM 748 N N . MET A 1 97 ? 1.367 0.090 -0.563 1.00 88.50 97 MET A N 1
ATOM 749 C CA . MET A 1 97 ? 0.035 -0.530 -0.471 1.00 88.50 97 MET A CA 1
ATOM 750 C C . MET A 1 97 ? -0.366 -0.807 0.981 1.00 88.50 97 MET A C 1
ATOM 752 O O . MET A 1 97 ? -1.495 -0.533 1.388 1.00 88.50 97 MET A O 1
ATOM 756 N N . SER A 1 98 ? 0.588 -1.265 1.789 1.00 84.81 98 SER A N 1
ATOM 757 C CA . SER A 1 98 ? 0.421 -1.446 3.231 1.00 84.81 98 SER A CA 1
ATOM 758 C C . SER A 1 98 ? 0.070 -0.142 3.940 1.00 84.81 98 SER A C 1
ATOM 760 O O . SER A 1 98 ? -0.843 -0.119 4.765 1.00 84.81 98 SER A O 1
ATOM 762 N N . LEU A 1 99 ? 0.736 0.959 3.582 1.00 87.19 99 LEU A N 1
ATOM 763 C CA . LEU A 1 99 ? 0.447 2.280 4.130 1.00 87.19 99 LEU A CA 1
ATOM 764 C C . LEU A 1 99 ? -0.980 2.735 3.797 1.00 87.19 99 LEU A C 1
ATOM 766 O O . LEU A 1 99 ? -1.654 3.274 4.672 1.00 87.19 99 LEU A O 1
ATOM 770 N N . PHE A 1 100 ? -1.474 2.477 2.582 1.00 88.88 100 PHE A N 1
ATOM 771 C CA . PHE A 1 100 ? -2.872 2.753 2.231 1.00 88.88 100 PHE A CA 1
ATOM 772 C C . PHE A 1 100 ? -3.855 1.900 3.034 1.00 88.88 100 PHE A C 1
ATOM 774 O O . PHE A 1 100 ? -4.861 2.429 3.508 1.00 88.88 100 PHE A O 1
ATOM 781 N N . GLY A 1 101 ? -3.566 0.611 3.233 1.00 83.62 101 GLY A N 1
ATOM 782 C CA . GLY A 1 101 ? -4.394 -0.273 4.059 1.00 83.62 101 GLY A CA 1
ATOM 783 C C . GLY A 1 101 ? -4.498 0.222 5.504 1.00 83.62 101 GLY A C 1
ATOM 784 O O . GLY A 1 101 ? -5.599 0.432 6.018 1.00 83.62 101 GLY A O 1
ATOM 785 N N . VAL A 1 102 ? -3.353 0.506 6.133 1.00 81.69 102 VAL A N 1
ATOM 786 C CA . VAL A 1 102 ? -3.293 1.060 7.496 1.00 81.69 102 VAL A CA 1
ATOM 787 C C . VAL A 1 102 ? -3.969 2.431 7.562 1.00 81.69 102 VAL A C 1
ATOM 789 O O . VAL A 1 102 ? -4.789 2.670 8.448 1.00 81.69 102 VAL A O 1
ATOM 792 N N . GLY A 1 103 ? -3.683 3.321 6.610 1.00 84.06 103 GLY A N 1
ATOM 793 C CA . GLY A 1 103 ? -4.285 4.652 6.537 1.00 84.06 103 GLY A CA 1
ATOM 794 C C . GLY A 1 103 ? -5.809 4.603 6.422 1.00 84.06 103 GLY A C 1
ATOM 795 O O . GLY A 1 103 ? -6.501 5.343 7.119 1.00 84.06 103 GLY A O 1
ATOM 796 N N . THR A 1 104 ? -6.340 3.680 5.617 1.00 85.56 104 THR A N 1
ATOM 797 C CA . THR A 1 104 ? -7.787 3.467 5.465 1.00 85.56 104 THR A CA 1
ATOM 798 C C . THR A 1 104 ? -8.414 2.974 6.766 1.00 85.56 104 THR A C 1
ATOM 800 O O . THR A 1 104 ? -9.438 3.508 7.192 1.00 85.56 104 THR A O 1
ATOM 803 N N . ALA A 1 105 ? -7.783 2.013 7.449 1.00 78.88 105 ALA A N 1
ATOM 804 C CA . ALA A 1 105 ? -8.259 1.522 8.741 1.00 78.88 105 ALA A CA 1
ATOM 805 C C . ALA A 1 105 ? -8.280 2.632 9.810 1.00 78.88 105 ALA A C 1
ATOM 807 O O . ALA A 1 105 ? -9.266 2.783 10.534 1.00 78.88 105 ALA A O 1
ATOM 808 N N . LEU A 1 106 ? -7.227 3.455 9.878 1.00 80.31 106 LEU A N 1
ATOM 809 C CA . LEU A 1 106 ? -7.154 4.595 10.798 1.00 80.31 106 LEU A CA 1
ATOM 810 C C . LEU A 1 106 ? -8.210 5.662 10.482 1.00 80.31 106 LEU A C 1
ATOM 812 O O . LEU A 1 106 ? -8.860 6.168 11.398 1.00 80.31 106 LEU A O 1
ATOM 816 N N . ALA A 1 107 ? -8.416 5.984 9.202 1.00 79.75 107 ALA A N 1
ATOM 817 C CA . ALA A 1 107 ? -9.439 6.933 8.771 1.00 79.75 107 ALA A CA 1
ATOM 818 C C . ALA A 1 107 ? -10.848 6.441 9.129 1.00 79.75 107 ALA A C 1
ATOM 820 O O . ALA A 1 107 ? -11.653 7.206 9.663 1.00 79.75 107 ALA A O 1
ATOM 821 N N . ALA A 1 108 ? -11.125 5.154 8.911 1.00 79.88 108 ALA A N 1
ATOM 822 C CA . ALA A 1 108 ? -12.399 4.546 9.262 1.00 79.88 108 ALA A CA 1
ATOM 823 C C . ALA A 1 108 ? -12.638 4.545 10.781 1.00 79.88 108 ALA A C 1
ATOM 825 O O . ALA A 1 108 ? -13.733 4.888 11.226 1.00 79.88 108 ALA A O 1
ATOM 826 N N . LEU A 1 1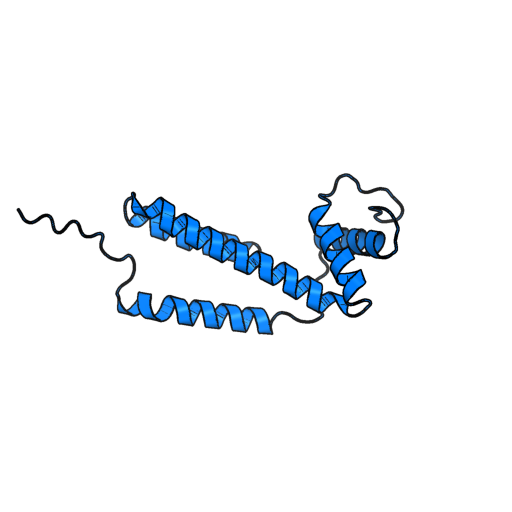09 ? -11.611 4.273 11.595 1.00 75.69 109 LEU A N 1
ATOM 827 C CA . LEU A 1 109 ? -11.691 4.414 13.054 1.00 75.69 109 LEU A CA 1
ATOM 828 C C . LEU A 1 109 ? -11.940 5.862 13.487 1.00 75.69 109 LEU A C 1
ATOM 830 O O . LEU A 1 109 ? -12.771 6.115 14.360 1.00 75.69 109 LEU A O 1
ATOM 834 N N . GLY A 1 110 ? -11.259 6.825 12.864 1.00 80.19 110 GLY A N 1
ATOM 835 C CA . GLY A 1 110 ? -11.488 8.249 13.103 1.00 80.19 110 GLY A CA 1
ATOM 836 C C . GLY A 1 110 ? -12.925 8.667 12.782 1.00 80.19 110 GLY A C 1
ATOM 837 O O . GLY A 1 110 ? -13.563 9.357 13.578 1.00 80.19 110 GLY A O 1
ATOM 838 N N . MET A 1 111 ? -13.460 8.205 11.650 1.00 78.38 111 MET A N 1
ATOM 839 C CA . MET A 1 111 ? -14.835 8.473 11.230 1.00 78.38 111 MET A CA 1
ATOM 840 C C . MET A 1 111 ? -15.858 7.795 12.146 1.00 78.38 111 MET A C 1
ATOM 842 O O . MET A 1 111 ? -16.809 8.449 12.568 1.00 78.38 111 MET A O 1
ATOM 846 N N . ALA A 1 112 ? -15.632 6.536 12.532 1.00 75.25 112 ALA A N 1
ATOM 847 C CA . ALA A 1 112 ? -16.471 5.825 13.492 1.00 75.25 112 ALA A CA 1
ATOM 848 C C . ALA A 1 112 ? -16.518 6.556 14.840 1.00 75.25 112 ALA A C 1
ATOM 850 O O . ALA A 1 112 ? -17.597 6.771 15.384 1.00 75.25 112 ALA A O 1
ATOM 851 N N . ASN A 1 113 ? -15.374 7.020 15.352 1.00 74.44 113 ASN A N 1
ATOM 852 C CA . ASN A 1 113 ? -15.320 7.782 16.600 1.00 74.44 113 ASN A CA 1
ATOM 853 C C . ASN A 1 113 ? -16.100 9.102 16.511 1.00 74.44 113 ASN A C 1
ATOM 855 O O . ASN A 1 113 ? -16.810 9.443 17.460 1.00 74.44 113 ASN A O 1
ATOM 859 N N . ARG A 1 114 ? -15.999 9.806 15.372 1.00 76.06 114 ARG A N 1
ATOM 860 C CA . ARG A 1 114 ? -16.701 11.074 15.111 1.00 76.06 114 ARG A CA 1
ATOM 861 C C . ARG A 1 114 ? -18.211 10.907 14.983 1.00 76.06 114 ARG A C 1
ATOM 863 O O . ARG A 1 114 ? -18.940 11.599 15.679 1.00 76.06 114 ARG A O 1
ATOM 870 N N . LEU A 1 115 ? -18.676 9.996 14.127 1.00 73.88 115 LEU A N 1
ATOM 871 C CA . LEU A 1 115 ? -20.110 9.759 13.904 1.00 73.88 115 LEU A CA 1
ATOM 872 C C . LEU A 1 115 ? -20.808 9.337 15.185 1.00 73.88 115 LEU A C 1
ATOM 874 O O . LEU A 1 115 ? -21.912 9.755 15.511 1.00 73.88 115 LEU A O 1
ATOM 878 N N . ALA A 1 116 ? -20.111 8.523 15.950 1.00 63.75 116 ALA A N 1
ATOM 879 C CA . ALA A 1 116 ? -20.694 7.912 17.099 1.00 63.75 116 ALA A CA 1
ATOM 880 C C . ALA A 1 116 ? -20.670 8.828 18.341 1.00 63.75 116 ALA A C 1
ATOM 882 O O . ALA A 1 116 ? -21.205 8.468 19.384 1.00 63.75 116 ALA A O 1
ATOM 883 N N . ALA A 1 117 ? -20.071 10.023 18.238 1.00 61.12 117 ALA A N 1
ATOM 884 C CA . ALA A 1 117 ? -20.110 11.043 19.285 1.00 61.12 117 ALA A CA 1
ATOM 885 C C . ALA A 1 117 ? -21.525 11.607 19.534 1.00 61.12 117 ALA A C 1
ATOM 887 O O . ALA A 1 117 ? -21.703 12.332 20.507 1.00 61.12 117 ALA A O 1
ATOM 888 N N . GLY A 1 118 ? -22.515 11.252 18.700 1.00 58.22 118 GLY A N 1
ATOM 889 C CA . GLY A 1 118 ? -23.922 11.631 18.864 1.00 58.22 118 GLY A CA 1
ATOM 890 C C . GLY A 1 118 ? -24.938 10.479 18.826 1.00 58.22 118 GLY A C 1
ATOM 891 O O . GLY A 1 118 ? -26.130 10.758 18.818 1.00 58.22 118 GLY A O 1
ATOM 892 N N . GLU A 1 119 ? -24.517 9.207 18.794 1.00 58.34 119 GLU A N 1
ATOM 893 C CA . GLU A 1 119 ? -25.430 8.056 18.655 1.00 58.34 119 GLU A CA 1
ATOM 894 C C . GLU A 1 119 ? -25.209 6.939 19.689 1.00 58.34 119 GLU A C 1
ATOM 896 O O . GLU A 1 119 ? -24.151 6.800 20.304 1.00 58.34 119 GLU A O 1
ATOM 901 N N . ASN A 1 120 ? -26.249 6.110 19.834 1.00 60.31 120 ASN A N 1
ATOM 902 C CA . ASN A 1 120 ? -26.375 5.018 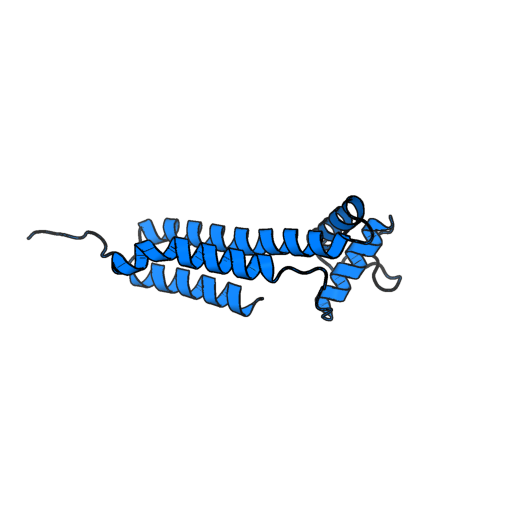20.791 1.00 60.31 120 ASN A CA 1
ATOM 903 C C . ASN A 1 120 ? -25.247 3.970 20.660 1.00 60.31 120 ASN A C 1
ATOM 905 O O . ASN A 1 120 ? -24.859 3.535 19.572 1.00 60.31 120 ASN A O 1
ATOM 909 N N . GLU A 1 121 ? -24.752 3.508 21.803 1.00 59.34 121 GLU A N 1
ATOM 910 C CA . GLU A 1 121 ? -23.499 2.764 21.984 1.00 59.34 121 GLU A CA 1
ATOM 911 C C . GLU A 1 121 ? -23.352 1.498 21.112 1.00 59.34 121 GLU A C 1
ATOM 913 O O . GLU A 1 121 ? -22.279 1.173 20.596 1.00 59.34 121 GLU A O 1
ATOM 918 N N . ARG A 1 122 ? -24.466 0.797 20.870 1.00 58.41 122 ARG A N 1
ATOM 919 C CA . ARG A 1 122 ? -24.511 -0.430 20.057 1.00 58.41 122 ARG A CA 1
ATOM 920 C C . ARG A 1 122 ? -24.169 -0.189 18.584 1.00 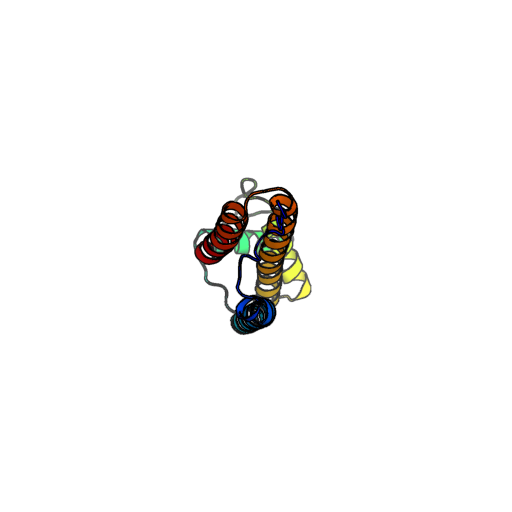58.41 122 ARG A C 1
ATOM 922 O O . ARG A 1 122 ? -23.687 -1.107 17.919 1.00 58.41 122 ARG A O 1
ATOM 929 N N . VAL A 1 123 ? -24.403 1.021 18.075 1.00 62.41 123 VAL A N 1
ATOM 930 C CA . VAL A 1 123 ? -24.090 1.392 16.687 1.00 62.41 123 VAL A CA 1
ATOM 931 C C . VAL A 1 123 ? -22.579 1.582 16.518 1.00 62.41 123 VAL A C 1
ATOM 933 O O . VAL A 1 123 ? -22.015 1.092 15.538 1.00 62.41 123 VAL A O 1
ATOM 936 N N . ARG A 1 124 ? -21.885 2.162 17.515 1.00 59.84 124 ARG A N 1
ATOM 937 C CA . ARG A 1 124 ? -20.426 2.396 17.439 1.00 59.84 124 ARG A CA 1
ATOM 938 C C . ARG A 1 124 ? -19.622 1.088 17.391 1.00 59.84 124 ARG A C 1
ATOM 940 O O . ARG A 1 124 ? -18.716 0.970 16.569 1.00 59.84 124 ARG A O 1
ATOM 947 N N . VAL A 1 125 ? -19.965 0.081 18.209 1.00 60.12 125 VAL A N 1
ATOM 948 C CA . VAL A 1 125 ? -19.277 -1.232 18.171 1.00 60.12 125 VAL A CA 1
ATOM 949 C C . VAL A 1 125 ? -19.565 -1.997 16.886 1.00 60.12 125 VAL A C 1
ATOM 951 O O . VAL A 1 125 ? -18.644 -2.579 16.318 1.00 60.12 125 VAL A O 1
ATOM 954 N N . ARG A 1 126 ? -20.802 -1.963 16.380 1.00 63.19 126 ARG A N 1
ATOM 955 C CA . ARG A 1 126 ? -21.135 -2.617 15.106 1.00 63.19 126 ARG A CA 1
ATOM 956 C C . ARG A 1 126 ? -20.370 -2.002 13.935 1.00 63.19 126 ARG A C 1
ATOM 958 O O . ARG A 1 126 ? -19.876 -2.746 13.094 1.00 63.19 126 ARG A O 1
ATOM 965 N N . LEU A 1 127 ? -20.202 -0.679 13.919 1.00 63.56 127 LEU A N 1
ATOM 966 C CA . LEU A 1 127 ? -19.403 0.016 12.906 1.00 63.56 127 LEU A CA 1
ATOM 967 C C . LEU A 1 127 ? -17.907 -0.300 13.022 1.00 63.56 127 LEU A C 1
ATOM 969 O O . LEU A 1 127 ? -17.276 -0.596 12.010 1.00 63.56 127 LEU A O 1
ATOM 973 N N . ALA A 1 128 ? -17.336 -0.296 14.230 1.00 58.22 128 ALA A N 1
ATOM 974 C CA . ALA A 1 128 ? -15.915 -0.592 14.430 1.00 58.22 128 ALA A CA 1
ATOM 975 C C . ALA A 1 128 ? -15.568 -2.055 14.096 1.00 58.22 128 ALA A C 1
ATOM 977 O O . ALA A 1 128 ? -14.608 -2.311 13.370 1.00 58.22 128 ALA A O 1
ATOM 978 N N . VAL A 1 129 ? -16.374 -3.014 14.568 1.00 64.00 129 VAL A N 1
ATOM 979 C CA . VAL A 1 129 ? -16.194 -4.446 14.270 1.00 64.00 129 VAL A CA 1
ATOM 980 C C . VAL A 1 129 ? -16.461 -4.733 12.793 1.00 64.00 129 VAL A C 1
ATOM 982 O O . VAL A 1 129 ? -15.682 -5.444 12.163 1.00 64.00 129 VAL A O 1
ATOM 985 N N . GLY A 1 130 ? -17.507 -4.135 12.213 1.00 58.34 130 GLY A N 1
ATOM 986 C CA . GLY A 1 130 ? -17.800 -4.244 10.784 1.00 58.34 130 GLY A CA 1
ATOM 987 C C . GLY A 1 130 ? -16.657 -3.720 9.915 1.00 58.34 130 GLY A C 1
ATOM 988 O O . GLY A 1 130 ? -16.263 -4.382 8.962 1.00 58.34 130 GLY A O 1
ATOM 989 N N . THR A 1 131 ? -16.055 -2.590 10.289 1.00 60.12 131 THR A N 1
ATOM 990 C CA . THR A 1 131 ? -14.898 -2.021 9.581 1.00 60.12 131 THR A CA 1
ATOM 991 C C . THR A 1 131 ? -13.693 -2.963 9.621 1.00 60.12 131 THR A C 1
ATOM 993 O O . THR A 1 131 ? -13.091 -3.229 8.584 1.00 60.12 131 THR A O 1
ATOM 996 N N . PHE A 1 132 ? -13.361 -3.518 10.791 1.00 54.50 132 PHE A N 1
ATOM 997 C CA . PHE A 1 132 ? -12.248 -4.464 10.919 1.00 54.50 132 PHE A CA 1
ATOM 998 C C . PHE A 1 132 ? -12.487 -5.769 10.148 1.00 54.50 132 PHE A C 1
ATOM 1000 O O . PHE A 1 132 ? -11.555 -6.284 9.536 1.00 54.50 132 PHE A O 1
ATOM 1007 N N . LEU A 1 133 ? -13.722 -6.284 10.130 1.00 53.94 133 LEU A N 1
ATOM 1008 C CA . LEU A 1 133 ? -14.074 -7.483 9.364 1.00 53.94 133 LEU A CA 1
ATOM 1009 C C . LEU A 1 133 ? -14.026 -7.246 7.852 1.00 53.94 133 LEU A C 1
ATOM 1011 O O . LEU A 1 133 ? -13.521 -8.093 7.124 1.00 53.94 133 LEU A O 1
ATOM 1015 N N . VAL A 1 134 ? -14.505 -6.095 7.374 1.00 51.81 134 VAL A N 1
ATOM 1016 C CA . VAL A 1 134 ? -14.471 -5.752 5.944 1.00 51.81 134 VAL A CA 1
ATOM 1017 C C . VAL A 1 134 ? -13.033 -5.555 5.467 1.00 51.81 134 VAL A C 1
ATOM 1019 O O . VAL A 1 134 ? -12.663 -6.067 4.412 1.00 51.81 134 VAL A O 1
ATOM 1022 N N . VAL A 1 135 ? -12.195 -4.880 6.256 1.00 50.66 135 VAL A N 1
ATOM 1023 C CA . VAL A 1 135 ? -10.775 -4.695 5.922 1.00 50.66 135 VAL A CA 1
ATOM 1024 C C . VAL A 1 135 ? -10.012 -6.024 5.998 1.00 50.66 135 VAL A C 1
ATOM 1026 O O . VAL A 1 135 ? -9.213 -6.309 5.113 1.00 50.66 135 VAL A O 1
ATOM 1029 N N . GLY A 1 136 ? -10.296 -6.870 6.994 1.00 39.94 136 GLY A N 1
ATOM 1030 C CA . GLY A 1 136 ? -9.652 -8.177 7.159 1.00 39.94 136 GLY A CA 1
ATOM 1031 C C . GLY A 1 136 ? -10.067 -9.238 6.135 1.00 39.94 136 GLY A C 1
ATOM 1032 O O . GLY A 1 136 ? -9.261 -10.099 5.814 1.00 39.94 136 GLY A O 1
ATOM 1033 N N . ALA A 1 137 ? -11.288 -9.181 5.595 1.00 41.38 137 ALA A N 1
ATOM 1034 C CA . ALA A 1 137 ? -11.755 -10.103 4.551 1.00 41.38 137 ALA A CA 1
ATOM 1035 C C . ALA A 1 137 ? -11.308 -9.705 3.130 1.00 41.38 137 ALA A C 1
ATOM 1037 O O . ALA A 1 137 ? -11.479 -10.484 2.193 1.00 41.38 137 ALA A O 1
ATOM 1038 N N . SER A 1 138 ? -10.774 -8.491 2.968 1.00 35.50 138 SER A N 1
ATOM 1039 C CA . SER A 1 138 ? -10.330 -7.945 1.678 1.00 35.50 138 SER A CA 1
ATOM 1040 C C . SER A 1 138 ? -8.813 -8.057 1.456 1.00 35.50 138 SER A C 1
ATOM 1042 O O . SER A 1 138 ? -8.343 -7.723 0.367 1.00 35.50 138 SER A O 1
ATOM 1044 N N . ALA A 1 139 ? -8.063 -8.495 2.474 1.00 39.00 139 ALA A N 1
ATOM 1045 C CA . ALA A 1 139 ? -6.628 -8.790 2.425 1.00 39.00 139 ALA A CA 1
ATOM 1046 C C . ALA A 1 139 ? -6.395 -10.285 2.154 1.00 39.00 139 AL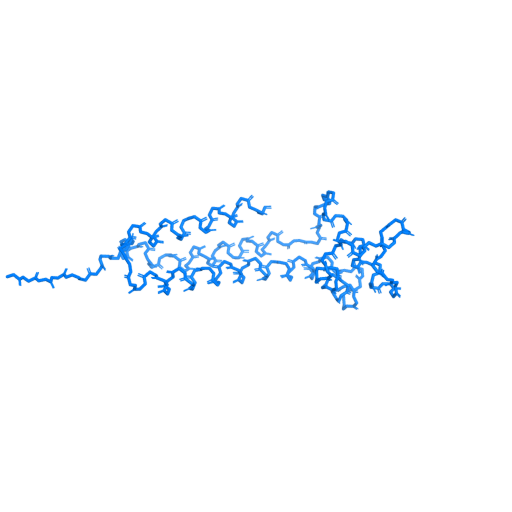A A C 1
ATOM 1048 O O . ALA A 1 139 ? -5.501 -10.603 1.336 1.00 39.00 139 ALA A O 1
#